Protein AF-A0A0M6ZS46-F1 (afdb_monomer)

Structure (mmCIF, N/CA/C/O backbone):
data_AF-A0A0M6ZS46-F1
#
_entry.id   AF-A0A0M6ZS46-F1
#
loop_
_atom_site.group_PDB
_atom_site.id
_ato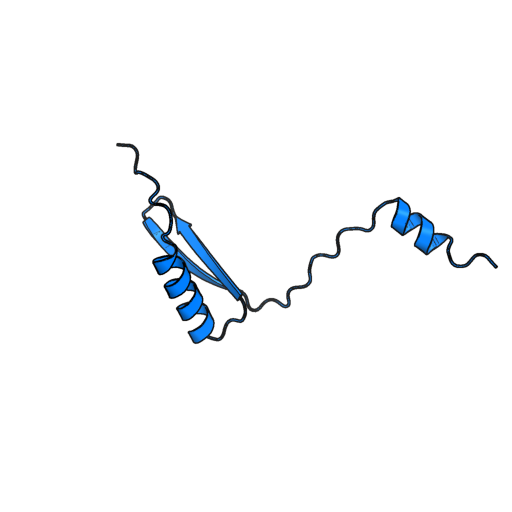m_site.type_symbol
_atom_site.label_atom_id
_atom_site.label_alt_id
_atom_site.label_comp_id
_atom_site.label_asym_id
_atom_site.label_entity_id
_atom_site.label_seq_id
_atom_site.pdbx_PDB_ins_code
_atom_site.Cartn_x
_atom_site.Cartn_y
_atom_site.Cartn_z
_atom_site.occupancy
_atom_site.B_iso_or_equiv
_atom_site.auth_seq_id
_atom_site.auth_comp_id
_atom_site.auth_asym_id
_atom_site.auth_atom_id
_atom_site.pdbx_PDB_model_num
ATOM 1 N N . MET A 1 1 ? -29.580 -2.101 5.942 1.00 42.19 1 MET A N 1
ATOM 2 C CA . MET A 1 1 ? -28.487 -1.673 6.842 1.00 42.19 1 MET A CA 1
ATOM 3 C C . MET A 1 1 ? -27.306 -1.261 5.976 1.00 42.19 1 MET A C 1
ATOM 5 O O . MET A 1 1 ? -26.733 -2.120 5.326 1.00 42.19 1 MET A O 1
ATOM 9 N N . ALA A 1 2 ? -27.002 0.034 5.861 1.00 50.75 2 ALA A N 1
ATOM 10 C CA . ALA A 1 2 ? -25.860 0.486 5.065 1.00 50.75 2 ALA A CA 1
ATOM 11 C C . ALA A 1 2 ? -24.563 0.131 5.808 1.00 50.75 2 ALA A C 1
ATOM 13 O O . ALA A 1 2 ? -24.287 0.681 6.876 1.00 50.75 2 ALA A O 1
ATOM 14 N N . GLN A 1 3 ? -23.795 -0.821 5.277 1.00 58.22 3 GLN A N 1
ATOM 15 C CA . GLN A 1 3 ? -22.500 -1.206 5.829 1.00 58.22 3 GLN A CA 1
ATOM 16 C C . GLN A 1 3 ? -21.562 -0.002 5.691 1.00 58.22 3 GLN A C 1
ATOM 18 O O . GLN A 1 3 ? -21.157 0.370 4.590 1.00 58.22 3 GLN A O 1
ATOM 23 N N . ARG A 1 4 ? -21.299 0.693 6.808 1.00 59.22 4 ARG A N 1
ATOM 24 C CA . ARG A 1 4 ? -20.390 1.845 6.841 1.00 59.22 4 ARG A CA 1
ATOM 25 C C . ARG A 1 4 ? -19.040 1.374 6.319 1.00 59.22 4 ARG A C 1
ATOM 27 O O . ARG A 1 4 ? -18.389 0.567 6.978 1.00 59.22 4 ARG A O 1
ATOM 34 N N . HIS A 1 5 ? -18.633 1.892 5.160 1.00 60.06 5 HIS A N 1
ATOM 35 C CA . HIS A 1 5 ? -17.279 1.741 4.642 1.00 60.06 5 HIS A CA 1
ATOM 36 C C . HIS A 1 5 ? -16.310 2.222 5.723 1.00 60.06 5 HIS A C 1
ATOM 38 O O . HIS A 1 5 ? -16.117 3.423 5.926 1.00 60.06 5 HIS A O 1
ATOM 44 N N . GLN A 1 6 ? -15.746 1.283 6.479 1.00 69.56 6 GLN A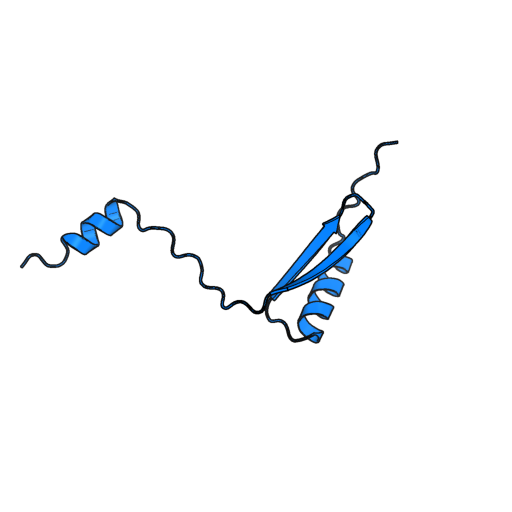 N 1
ATOM 45 C CA . GLN A 1 6 ? -14.713 1.607 7.443 1.00 69.56 6 GLN A CA 1
ATOM 46 C C . GLN A 1 6 ? -13.496 2.050 6.644 1.00 69.56 6 GLN A C 1
ATOM 48 O O . GLN A 1 6 ? -12.905 1.253 5.914 1.00 69.56 6 GLN A O 1
ATOM 53 N N . LYS A 1 7 ? -13.131 3.323 6.764 1.00 74.19 7 LYS A N 1
ATOM 54 C CA . LYS A 1 7 ? -11.903 3.838 6.162 1.00 74.19 7 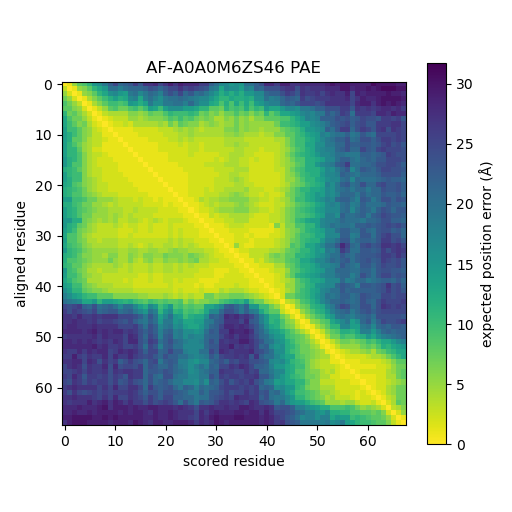LYS A CA 1
ATOM 55 C C . LYS A 1 7 ? -10.716 3.045 6.710 1.00 74.19 7 LYS A C 1
ATOM 57 O O . LYS A 1 7 ? -10.714 2.678 7.883 1.00 74.19 7 LYS A O 1
ATOM 62 N N . LEU A 1 8 ? -9.749 2.743 5.850 1.00 79.25 8 LEU A N 1
ATOM 63 C CA . LEU A 1 8 ? -8.505 2.109 6.271 1.00 79.25 8 LEU A CA 1
ATOM 64 C C . LEU A 1 8 ? -7.775 3.076 7.211 1.00 79.25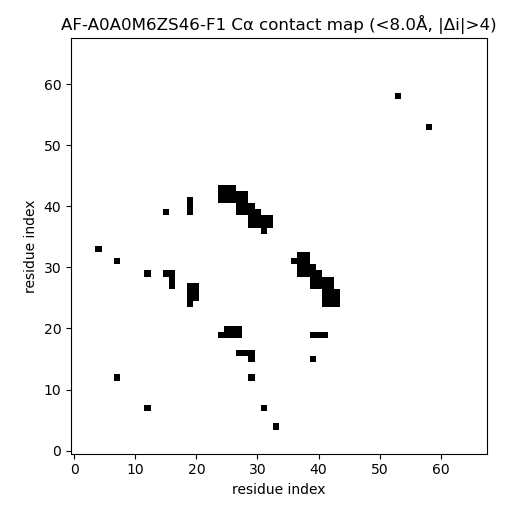 8 LEU A C 1
ATOM 66 O O . LEU A 1 8 ? -7.536 4.228 6.838 1.00 79.25 8 LEU A O 1
ATOM 70 N N . GLY A 1 9 ? -7.460 2.638 8.429 1.00 85.25 9 GLY A N 1
ATOM 71 C CA . GLY A 1 9 ? -6.677 3.456 9.348 1.00 85.25 9 GLY A CA 1
ATOM 72 C C . GLY A 1 9 ? -5.239 3.600 8.851 1.00 85.25 9 GLY A C 1
ATOM 73 O O . GLY A 1 9 ? -4.683 2.672 8.263 1.00 85.25 9 GLY A O 1
ATOM 74 N N . THR A 1 10 ? -4.592 4.731 9.133 1.00 85.44 10 THR A N 1
ATOM 75 C CA . THR A 1 10 ? -3.172 4.943 8.790 1.00 85.44 10 THR A CA 1
ATOM 76 C C . THR A 1 10 ? -2.272 3.869 9.407 1.00 85.44 10 THR A C 1
ATOM 78 O O . THR A 1 10 ? -1.418 3.313 8.725 1.00 85.44 10 THR A O 1
ATOM 81 N N . ALA A 1 11 ? -2.513 3.495 10.667 1.00 88.69 11 ALA A N 1
ATOM 82 C CA . ALA A 1 11 ? -1.764 2.441 11.354 1.00 88.69 11 ALA A CA 1
ATOM 83 C C . ALA A 1 11 ? -1.962 1.038 10.744 1.00 88.69 11 ALA A C 1
ATOM 85 O O . ALA A 1 11 ? -1.077 0.187 10.834 1.00 88.69 11 ALA A O 1
ATOM 86 N N . GLU A 1 12 ? -3.121 0.761 10.148 1.00 88.75 12 GLU A N 1
ATOM 87 C CA . GLU A 1 12 ? -3.363 -0.493 9.423 1.00 88.75 12 GLU A CA 1
ATOM 88 C C . GLU A 1 12 ? -2.658 -0.477 8.070 1.00 88.75 12 GLU A C 1
ATOM 90 O O . GLU A 1 12 ? -1.915 -1.405 7.762 1.00 88.75 12 GLU A O 1
ATOM 95 N N . ALA A 1 13 ? -2.803 0.615 7.313 1.00 87.25 13 ALA A N 1
ATOM 96 C CA . ALA A 1 13 ? -2.136 0.802 6.029 1.00 87.25 13 ALA A CA 1
ATOM 97 C C . ALA A 1 13 ? -0.616 0.607 6.141 1.00 87.25 13 ALA A C 1
ATOM 99 O O . ALA A 1 13 ? -0.024 -0.123 5.348 1.00 87.25 13 ALA A O 1
ATOM 100 N N . THR A 1 14 ? 0.012 1.182 7.170 1.00 91.50 14 THR A N 1
ATOM 101 C CA . THR A 1 14 ? 1.452 1.019 7.415 1.00 91.50 14 THR A CA 1
ATOM 102 C C . THR A 1 14 ? 1.835 -0.437 7.681 1.00 91.50 14 THR A C 1
ATOM 104 O O . THR A 1 14 ? 2.846 -0.905 7.162 1.00 91.50 14 THR A O 1
ATOM 107 N N . ARG A 1 15 ? 1.032 -1.180 8.456 1.00 92.25 15 ARG A N 1
ATOM 108 C CA . ARG A 1 15 ? 1.283 -2.606 8.734 1.00 92.25 15 ARG A CA 1
ATOM 109 C C . ARG A 1 15 ? 1.193 -3.447 7.465 1.00 92.25 15 ARG A C 1
ATOM 111 O O . ARG A 1 15 ? 2.058 -4.282 7.221 1.00 92.25 15 ARG A O 1
ATOM 118 N N . TYR A 1 16 ? 0.195 -3.173 6.636 1.00 91.31 16 TYR A N 1
ATOM 119 C CA . TYR A 1 16 ? -0.000 -3.842 5.356 1.00 91.31 16 TYR A CA 1
ATOM 120 C C . TYR A 1 16 ? 1.136 -3.578 4.368 1.00 91.31 16 TYR A C 1
ATOM 122 O O . TYR A 1 16 ? 1.679 -4.516 3.791 1.00 91.31 16 TYR A O 1
ATOM 130 N N . LEU A 1 17 ? 1.566 -2.325 4.227 1.00 89.31 17 LEU A N 1
ATOM 131 C CA . LEU A 1 17 ? 2.694 -1.983 3.359 1.00 89.31 17 LEU A CA 1
ATOM 132 C C . LEU A 1 17 ? 4.021 -2.557 3.875 1.00 89.31 17 LEU A C 1
ATOM 134 O O . LEU A 1 17 ? 4.866 -2.959 3.076 1.00 89.31 17 LEU A O 1
ATOM 138 N N . LYS A 1 18 ? 4.198 -2.656 5.200 1.00 92.31 18 LYS A N 1
ATOM 139 C CA . LYS A 1 18 ? 5.357 -3.329 5.801 1.00 92.31 18 LYS A CA 1
ATOM 140 C C . LYS A 1 18 ? 5.394 -4.812 5.433 1.00 92.31 18 LYS A C 1
ATOM 142 O O . LYS A 1 18 ? 6.448 -5.286 5.032 1.00 92.31 18 LYS A O 1
ATOM 147 N N . ALA A 1 19 ? 4.256 -5.504 5.496 1.00 91.56 19 ALA A N 1
ATOM 148 C CA . ALA A 1 19 ? 4.160 -6.908 5.097 1.00 91.56 19 ALA A CA 1
ATOM 149 C C . ALA A 1 19 ? 4.508 -7.110 3.612 1.00 91.56 19 ALA A C 1
ATOM 151 O O . ALA A 1 19 ? 5.235 -8.037 3.272 1.00 91.56 19 ALA A O 1
ATOM 152 N N . VAL A 1 20 ? 4.066 -6.204 2.731 1.00 90.75 20 VAL A N 1
ATOM 153 C CA . VAL A 1 20 ? 4.429 -6.255 1.304 1.00 90.75 20 VAL A CA 1
ATOM 154 C C . VAL A 1 20 ? 5.938 -6.071 1.100 1.00 90.75 20 VAL A C 1
ATOM 156 O O . VAL A 1 20 ? 6.546 -6.795 0.314 1.00 90.75 20 VAL A O 1
ATOM 159 N N . LYS A 1 21 ? 6.563 -5.161 1.855 1.00 89.00 21 LYS A N 1
ATOM 160 C CA . LYS A 1 21 ? 8.020 -4.969 1.837 1.00 89.00 21 LYS A CA 1
ATOM 161 C C . LYS A 1 21 ? 8.777 -6.193 2.369 1.00 89.00 21 LYS A C 1
ATOM 163 O O . LYS A 1 21 ? 9.803 -6.560 1.810 1.00 89.00 21 LYS A O 1
ATOM 168 N N . GLU A 1 22 ? 8.290 -6.816 3.442 1.00 91.94 22 GLU A N 1
ATOM 169 C CA . GLU A 1 22 ? 8.876 -8.038 4.018 1.00 91.94 22 GLU A CA 1
ATOM 170 C C . GLU A 1 22 ? 8.748 -9.241 3.075 1.00 91.94 22 GLU A C 1
ATOM 172 O O . GLU A 1 22 ? 9.640 -10.082 3.037 1.00 91.94 22 GLU A O 1
ATOM 177 N N . ALA A 1 23 ? 7.694 -9.280 2.259 1.00 88.62 23 ALA A N 1
ATOM 178 C CA . ALA A 1 23 ? 7.519 -10.263 1.194 1.00 88.62 23 ALA A CA 1
ATOM 179 C C . ALA A 1 23 ? 8.428 -10.025 -0.032 1.00 88.62 23 ALA A C 1
ATOM 181 O O . ALA A 1 23 ? 8.381 -10.806 -0.978 1.00 88.62 23 ALA A O 1
ATOM 182 N N . GLY A 1 24 ? 9.265 -8.981 -0.021 1.00 87.69 24 GLY A N 1
ATOM 183 C CA . GLY A 1 24 ? 10.281 -8.729 -1.048 1.00 87.69 24 GLY A CA 1
ATOM 184 C C . GLY A 1 24 ? 9.847 -7.801 -2.183 1.00 87.69 24 GLY A C 1
ATOM 185 O O . GLY A 1 24 ? 10.666 -7.485 -3.041 1.00 87.69 24 GLY A O 1
ATOM 186 N N . PHE A 1 25 ? 8.609 -7.307 -2.170 1.00 87.94 25 PHE A N 1
ATOM 187 C CA . PHE A 1 25 ? 8.115 -6.421 -3.221 1.00 87.94 25 PHE A CA 1
ATOM 188 C C . PHE A 1 25 ? 8.557 -4.975 -2.998 1.00 87.94 25 PHE A C 1
ATOM 190 O O . PHE A 1 25 ?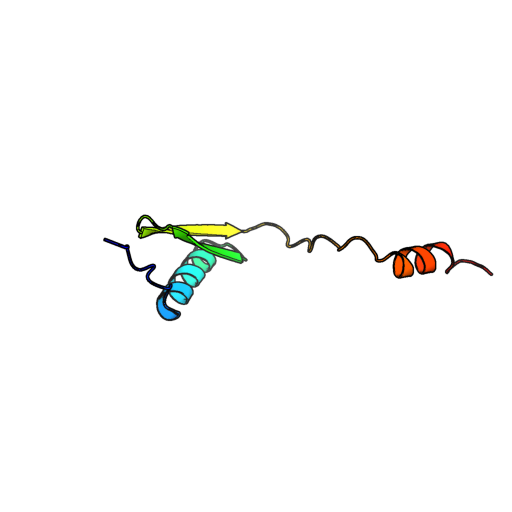 8.499 -4.435 -1.887 1.00 87.94 25 PHE A O 1
ATOM 197 N N . LYS A 1 26 ? 8.938 -4.296 -4.084 1.00 84.69 26 LYS A N 1
ATOM 198 C CA . LYS A 1 26 ? 9.331 -2.876 -4.037 1.00 84.69 26 LYS A CA 1
ATOM 199 C C . LYS A 1 26 ? 8.136 -1.941 -3.840 1.00 84.69 26 LYS A C 1
ATOM 201 O O . LYS A 1 26 ? 8.277 -0.870 -3.245 1.00 84.69 26 LYS A O 1
ATOM 206 N N . ARG A 1 27 ? 6.972 -2.318 -4.371 1.00 84.31 27 ARG A N 1
ATOM 207 C CA . ARG A 1 27 ? 5.717 -1.562 -4.288 1.00 84.31 27 ARG A CA 1
ATOM 208 C C . ARG A 1 27 ? 4.575 -2.497 -3.921 1.00 84.31 27 ARG A C 1
ATOM 210 O O . ARG A 1 27 ? 4.633 -3.698 -4.158 1.00 84.31 27 ARG A O 1
ATOM 217 N N . GLY A 1 28 ? 3.537 -1.926 -3.323 1.00 87.81 28 GLY A N 1
ATOM 218 C CA . GLY A 1 28 ? 2.375 -2.670 -2.869 1.00 87.81 28 GLY A CA 1
ATOM 219 C C . GLY A 1 28 ? 1.102 -1.858 -2.965 1.00 87.81 28 GLY A C 1
ATOM 220 O O . GLY A 1 28 ? 1.120 -0.646 -2.741 1.00 87.81 28 GLY A O 1
ATOM 221 N N . ARG A 1 29 ? -0.006 -2.538 -3.244 1.00 89.31 29 ARG A N 1
ATOM 222 C CA . ARG A 1 29 ? -1.346 -1.958 -3.240 1.00 89.31 29 ARG A CA 1
ATOM 223 C C . ARG A 1 29 ? -2.207 -2.653 -2.195 1.00 89.31 29 ARG A C 1
ATOM 225 O O . ARG A 1 29 ? -2.218 -3.877 -2.103 1.00 89.31 29 ARG A O 1
ATOM 232 N N . VAL A 1 30 ? -2.925 -1.852 -1.413 1.00 89.69 30 VAL A N 1
ATOM 233 C CA . VAL A 1 30 ? -3.881 -2.329 -0.408 1.00 89.69 30 VAL A CA 1
ATOM 234 C C . VAL A 1 30 ? -5.281 -2.024 -0.914 1.00 89.69 30 VAL A C 1
ATOM 236 O O . VAL A 1 30 ? -5.611 -0.861 -1.152 1.00 89.69 30 VAL A O 1
ATOM 239 N N . ILE A 1 31 ? -6.100 -3.057 -1.082 1.00 88.75 31 ILE A N 1
ATOM 240 C CA . ILE A 1 31 ? -7.473 -2.939 -1.573 1.00 88.75 31 ILE A CA 1
ATOM 241 C C . ILE A 1 31 ? -8.408 -3.391 -0.457 1.00 88.75 31 ILE A C 1
ATOM 243 O O . ILE A 1 31 ? -8.298 -4.509 0.044 1.00 88.75 31 ILE A O 1
ATOM 247 N N . LYS A 1 32 ? -9.326 -2.511 -0.049 1.00 87.25 32 LYS A N 1
ATOM 248 C CA . LYS A 1 32 ? -10.382 -2.840 0.912 1.00 87.25 32 LYS A CA 1
ATOM 249 C C . LYS A 1 32 ? -11.688 -3.035 0.159 1.00 87.25 32 LYS A C 1
ATOM 251 O O . LYS A 1 32 ? -12.238 -2.075 -0.378 1.00 87.25 32 LYS A O 1
ATOM 256 N N . HIS A 1 33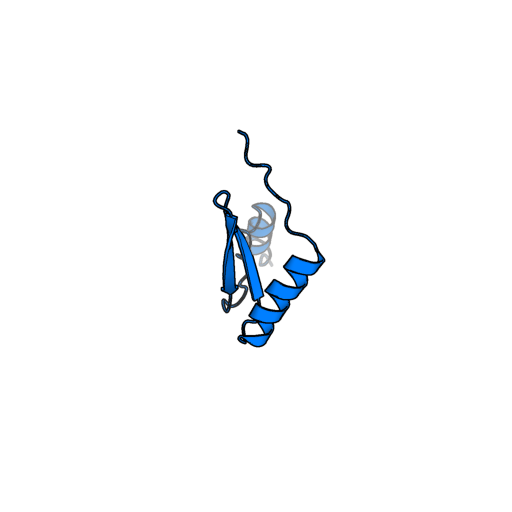 ? -12.160 -4.273 0.124 1.00 88.12 33 HIS A N 1
ATOM 257 C CA . HIS A 1 33 ? -13.399 -4.645 -0.544 1.00 88.12 33 HIS A CA 1
ATOM 258 C C . HIS A 1 33 ? -14.615 -4.298 0.335 1.00 88.12 33 HIS A C 1
ATOM 260 O O . HIS A 1 33 ? -14.519 -4.311 1.568 1.00 88.12 33 HIS A O 1
ATOM 266 N N . PRO A 1 34 ? -15.775 -3.978 -0.266 1.00 81.31 34 PRO A N 1
ATOM 267 C CA . PRO A 1 34 ? -16.991 -3.619 0.472 1.00 81.31 34 PRO A CA 1
ATOM 268 C C . PRO A 1 34 ? -17.560 -4.777 1.308 1.00 81.31 34 PRO A C 1
ATOM 270 O O . PRO A 1 34 ? -18.282 -4.537 2.274 1.00 81.31 34 PRO A O 1
ATOM 273 N N . ASP A 1 35 ? -17.199 -6.020 0.979 1.00 85.44 35 ASP A N 1
ATOM 274 C CA . ASP A 1 35 ? -17.543 -7.228 1.740 1.00 85.44 35 ASP A CA 1
ATOM 275 C C . ASP A 1 35 ? -16.682 -7.430 3.004 1.00 85.44 35 ASP A C 1
ATOM 277 O O . ASP A 1 35 ? -16.905 -8.368 3.766 1.00 85.44 35 ASP A O 1
ATOM 281 N N . GLY A 1 36 ? -15.719 -6.536 3.253 1.00 81.44 36 GLY A N 1
ATOM 282 C CA . GLY A 1 36 ? -14.838 -6.571 4.416 1.00 81.44 36 GLY A CA 1
ATOM 283 C C . GLY A 1 36 ? -13.512 -7.293 4.188 1.00 81.44 36 GLY A C 1
ATOM 284 O O . GLY A 1 36 ? -12.666 -7.267 5.082 1.00 81.44 36 GLY A O 1
ATOM 285 N N . ARG A 1 37 ? -13.280 -7.890 3.011 1.00 88.00 37 ARG A N 1
ATOM 286 C CA . ARG A 1 37 ? -11.979 -8.481 2.679 1.00 88.00 37 ARG A CA 1
ATOM 287 C C . ARG A 1 37 ? -10.921 -7.403 2.442 1.00 88.00 37 ARG A C 1
ATOM 289 O O . ARG A 1 37 ? -11.204 -6.321 1.923 1.00 88.00 37 ARG A O 1
ATOM 296 N N . ILE A 1 38 ? -9.683 -7.727 2.806 1.00 88.62 38 ILE A N 1
ATOM 297 C CA . ILE A 1 38 ? -8.503 -6.903 2.534 1.00 88.62 38 ILE A CA 1
AT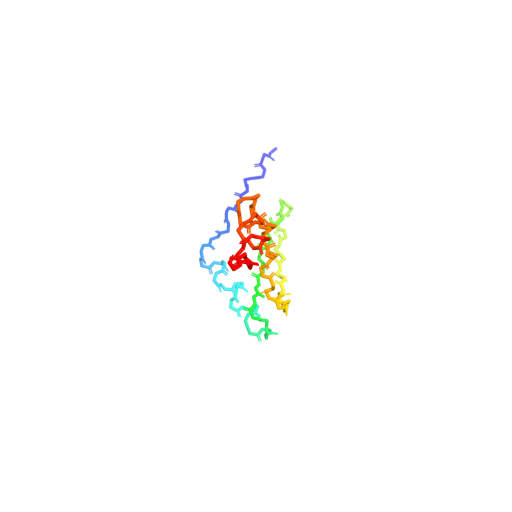OM 298 C C . ILE A 1 38 ? -7.558 -7.720 1.667 1.00 88.62 38 ILE A C 1
ATOM 300 O O . ILE A 1 38 ? -7.209 -8.847 2.011 1.00 88.62 38 ILE A O 1
ATOM 304 N N . GLU A 1 39 ? -7.150 -7.133 0.553 1.00 90.38 39 GLU A N 1
ATOM 305 C CA . GLU A 1 39 ? -6.237 -7.736 -0.403 1.00 90.38 39 GLU A CA 1
ATOM 306 C C . GLU A 1 39 ? -4.949 -6.912 -0.477 1.00 90.38 39 GLU A C 1
ATOM 308 O O . GLU A 1 39 ? -4.979 -5.676 -0.517 1.00 90.38 39 GLU A O 1
ATOM 313 N N . LEU A 1 40 ? -3.817 -7.617 -0.462 1.00 90.44 40 LEU A N 1
ATOM 314 C CA . LEU A 1 40 ? -2.474 -7.057 -0.549 1.00 90.44 40 LEU A CA 1
ATOM 315 C C . LEU A 1 40 ? -1.836 -7.566 -1.832 1.00 90.44 40 LEU A C 1
ATOM 317 O O . LEU A 1 40 ? -1.606 -8.764 -1.974 1.00 90.44 40 LEU A O 1
ATOM 321 N N . VAL A 1 41 ? -1.550 -6.654 -2.753 1.00 90.50 41 VAL A N 1
ATOM 322 C CA . VAL A 1 41 ? -0.941 -6.985 -4.041 1.00 90.50 41 VAL A CA 1
ATOM 323 C C . VAL A 1 41 ? 0.473 -6.428 -4.057 1.00 90.50 41 VAL A C 1
ATOM 325 O O . VAL A 1 41 ? 0.655 -5.215 -3.949 1.00 90.50 41 VAL A O 1
ATOM 328 N N . GLY A 1 42 ? 1.466 -7.309 -4.167 1.00 89.94 42 GLY A N 1
ATOM 329 C CA . GLY A 1 42 ? 2.847 -6.930 -4.445 1.00 89.94 42 GLY A CA 1
ATOM 330 C C . GLY A 1 42 ? 3.007 -6.563 -5.919 1.00 89.94 42 GLY A C 1
ATOM 331 O O . GLY A 1 42 ? 2.614 -7.328 -6.795 1.00 89.94 42 GLY A O 1
ATOM 332 N N . GLU A 1 43 ? 3.552 -5.384 -6.200 1.00 83.75 43 GLU A N 1
ATOM 333 C CA . GLU A 1 43 ? 3.811 -4.905 -7.557 1.00 83.75 43 GLU A CA 1
ATOM 334 C C . GLU A 1 43 ? 5.332 -4.863 -7.778 1.00 83.75 43 GLU A C 1
ATOM 336 O O . GLU A 1 43 ? 6.012 -3.945 -7.317 1.00 83.75 43 GLU A O 1
ATOM 341 N N . ASP A 1 44 ? 5.861 -5.863 -8.490 1.00 7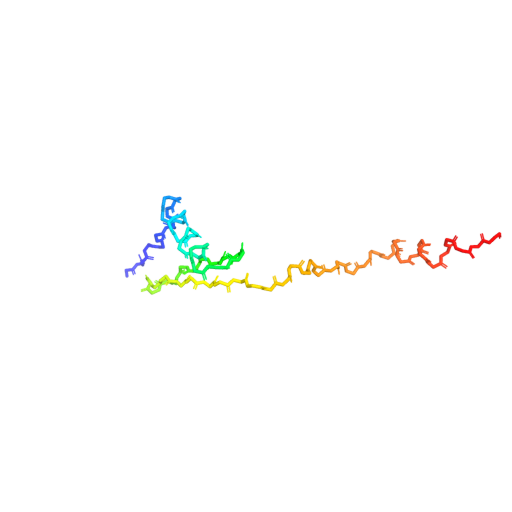4.62 44 ASP A N 1
ATOM 342 C CA . ASP A 1 44 ? 7.276 -5.937 -8.905 1.00 74.62 44 ASP A CA 1
ATOM 343 C C . ASP A 1 44 ? 7.531 -5.352 -10.297 1.00 74.62 44 ASP A C 1
ATOM 345 O O . ASP A 1 44 ? 8.636 -5.432 -10.837 1.00 74.62 44 ASP A O 1
ATOM 349 N N . GLN A 1 45 ? 6.511 -4.742 -10.901 1.00 61.78 45 GLN A N 1
ATOM 350 C CA . GLN A 1 45 ? 6.661 -4.183 -12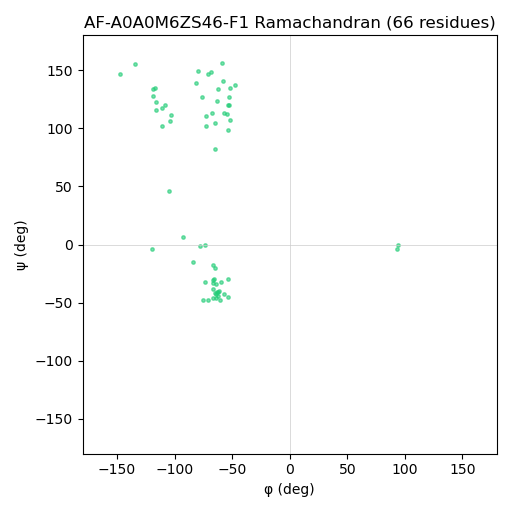.231 1.00 61.78 45 GLN A CA 1
ATOM 351 C C . GLN A 1 45 ? 7.720 -3.068 -12.198 1.00 61.78 45 GLN A C 1
ATOM 353 O O . GLN A 1 45 ? 7.668 -2.203 -11.310 1.00 61.78 45 GLN A O 1
ATOM 358 N N . PRO A 1 46 ? 8.668 -3.030 -13.158 1.00 55.50 46 PRO A N 1
ATOM 359 C CA . PRO A 1 46 ? 9.418 -1.813 -13.393 1.00 55.50 46 PRO A CA 1
ATOM 360 C C . PRO A 1 46 ? 8.375 -0.728 -13.622 1.00 55.50 46 PRO A C 1
ATOM 362 O O . PRO A 1 46 ? 7.512 -0.848 -14.490 1.00 55.50 46 PRO A O 1
ATOM 365 N N . SER A 1 47 ? 8.402 0.294 -12.774 1.00 56.94 47 SER A N 1
ATOM 366 C CA . SER A 1 47 ? 7.609 1.488 -12.978 1.00 56.94 47 SER A CA 1
ATOM 367 C C . SER A 1 47 ? 8.140 2.153 -14.237 1.00 56.94 47 SER A C 1
ATOM 369 O O . SER A 1 47 ? 8.981 3.042 -14.155 1.00 56.94 47 SER A O 1
ATOM 371 N N . THR A 1 48 ? 7.700 1.690 -15.396 1.00 55.47 48 THR A N 1
ATOM 372 C CA . THR A 1 48 ? 7.666 2.522 -16.578 1.00 55.47 48 THR A CA 1
ATOM 373 C C . THR A 1 48 ? 6.517 3.471 -16.281 1.00 55.47 48 THR A C 1
ATOM 375 O O . THR A 1 48 ? 5.363 3.033 -16.328 1.00 55.47 48 THR A O 1
ATOM 378 N N . PRO A 1 49 ? 6.758 4.734 -15.870 1.00 56.41 49 PRO A N 1
ATOM 379 C CA . PRO A 1 49 ? 5.706 5.715 -16.049 1.00 56.41 49 PRO A CA 1
ATOM 380 C C . PRO A 1 49 ? 5.340 5.591 -17.522 1.00 56.41 49 PRO A C 1
ATOM 382 O O . PRO A 1 49 ? 6.229 5.663 -18.371 1.00 56.41 49 PRO A O 1
ATOM 385 N N . ALA A 1 50 ? 4.085 5.262 -17.827 1.00 58.38 50 ALA A N 1
ATOM 386 C CA . ALA A 1 50 ? 3.617 5.355 -19.195 1.00 58.38 50 ALA A CA 1
ATOM 387 C C . ALA A 1 50 ? 3.977 6.775 -19.624 1.00 58.38 50 ALA A C 1
ATOM 389 O O . ALA A 1 50 ? 3.440 7.728 -19.056 1.00 58.38 50 ALA A O 1
ATOM 390 N N . SER A 1 51 ? 4.997 6.902 -20.480 1.00 58.78 51 SER A N 1
ATOM 391 C CA . SER A 1 51 ? 5.432 8.190 -20.991 1.00 58.78 51 SER A CA 1
ATOM 392 C C . SER A 1 51 ? 4.170 8.782 -21.578 1.00 58.78 51 SER A C 1
ATOM 394 O O . SER A 1 51 ? 3.588 8.186 -22.489 1.00 58.78 51 SER A O 1
ATOM 396 N N . ALA A 1 52 ? 3.663 9.850 -20.959 1.00 68.62 52 ALA A N 1
ATOM 397 C CA . ALA A 1 52 ? 2.484 10.507 -21.479 1.00 68.62 52 ALA A CA 1
ATOM 398 C C . ALA A 1 52 ? 2.779 10.795 -22.958 1.00 68.62 52 ALA A C 1
ATOM 400 O O . ALA A 1 52 ? 3.914 11.181 -23.269 1.00 68.62 52 ALA A O 1
ATOM 401 N N . PRO A 1 53 ? 1.840 10.515 -23.878 1.00 73.56 53 PRO A N 1
ATOM 402 C CA . PRO A 1 53 ? 2.059 10.864 -25.269 1.00 73.56 53 PRO A CA 1
ATOM 403 C C . PRO A 1 53 ? 2.422 12.347 -25.310 1.00 73.56 53 PRO A C 1
ATOM 405 O O . PRO A 1 53 ? 1.724 13.160 -24.698 1.00 73.56 53 PRO A O 1
ATOM 408 N N . LEU A 1 54 ? 3.550 12.658 -25.957 1.00 76.19 54 LEU A N 1
ATOM 409 C CA . LEU A 1 54 ? 4.066 14.020 -26.079 1.00 76.19 54 LEU A CA 1
ATOM 410 C C . LEU A 1 54 ? 2.924 14.941 -26.504 1.00 76.19 54 LEU A C 1
ATOM 412 O O . LEU A 1 54 ? 2.124 14.577 -27.374 1.00 76.19 54 LEU A O 1
ATOM 416 N N . SER A 1 55 ? 2.829 16.118 -25.897 1.00 81.19 55 SER A N 1
ATOM 417 C CA . SER A 1 55 ? 1.855 17.110 -26.335 1.00 81.19 55 SER A CA 1
ATOM 418 C C . SER A 1 55 ? 2.101 17.474 -27.809 1.00 81.19 55 SER A C 1
ATOM 420 O O . SER A 1 55 ? 3.225 17.343 -28.300 1.00 81.19 55 SER A O 1
ATOM 422 N N . PRO A 1 56 ? 1.084 17.960 -28.543 1.00 83.69 56 PRO A N 1
ATOM 423 C CA . PRO A 1 56 ? 1.268 18.381 -29.933 1.00 83.69 56 PRO A CA 1
ATOM 424 C C . PRO A 1 56 ? 2.402 19.403 -30.122 1.00 83.69 56 PRO A C 1
ATOM 426 O O . PRO A 1 56 ? 3.040 19.419 -31.169 1.00 83.69 56 PRO A O 1
ATOM 429 N N . PHE A 1 57 ? 2.676 20.227 -29.103 1.00 82.94 57 PHE A N 1
ATOM 430 C CA . PHE A 1 57 ? 3.778 21.187 -29.109 1.00 82.94 57 PHE A CA 1
ATOM 431 C C . PHE A 1 57 ? 5.149 20.500 -28.996 1.00 82.94 57 PHE A C 1
ATOM 433 O O . PHE A 1 57 ? 6.024 20.757 -29.815 1.00 82.94 57 PHE A O 1
ATOM 440 N N . GLU A 1 58 ? 5.312 19.561 -28.060 1.00 80.81 58 GLU A N 1
ATOM 441 C CA . GLU A 1 58 ? 6.552 18.779 -27.917 1.00 80.81 58 GLU A CA 1
ATOM 442 C C . GLU A 1 58 ? 6.816 17.890 -29.145 1.00 80.81 58 GLU A C 1
ATOM 444 O O . GLU A 1 58 ? 7.961 17.706 -29.553 1.00 80.81 58 GLU A O 1
ATOM 449 N N . GLN A 1 59 ? 5.756 17.375 -29.782 1.00 81.69 59 GLN A N 1
ATOM 450 C CA . GLN A 1 59 ? 5.865 16.667 -31.061 1.00 81.69 59 GLN A CA 1
ATOM 451 C C . GLN A 1 59 ? 6.310 17.596 -32.197 1.00 81.69 59 GLN A C 1
ATOM 453 O O . GLN A 1 59 ? 7.075 17.177 -33.062 1.00 81.69 59 GLN A O 1
ATOM 458 N N . TRP A 1 60 ? 5.833 18.843 -32.234 1.00 83.50 60 TRP A N 1
ATOM 459 C CA . TRP A 1 60 ? 6.250 19.809 -33.249 1.00 83.50 60 TRP A CA 1
ATOM 460 C C . TRP A 1 60 ? 7.726 20.187 -33.084 1.00 83.50 60 TRP A C 1
ATOM 462 O O . TRP A 1 60 ? 8.463 20.132 -34.067 1.00 83.50 60 TRP A O 1
ATOM 472 N N . GLU A 1 61 ? 8.166 20.481 -31.859 1.00 82.12 61 GLU A N 1
ATOM 473 C CA . GLU A 1 61 ? 9.553 20.851 -31.555 1.00 82.12 61 GLU A CA 1
ATOM 474 C C . GLU A 1 61 ? 10.529 19.733 -31.937 1.00 82.12 61 GLU A C 1
ATOM 476 O O . GLU A 1 61 ? 11.477 19.976 -32.679 1.00 82.12 61 GLU A O 1
ATOM 481 N N . ALA A 1 62 ? 10.245 18.484 -31.553 1.00 80.31 62 ALA A N 1
ATOM 482 C CA . ALA A 1 62 ? 11.076 17.335 -31.920 1.00 80.31 62 ALA A CA 1
ATOM 483 C C . ALA A 1 62 ? 11.202 17.132 -33.443 1.00 80.31 62 ALA A C 1
ATOM 485 O O . ALA A 1 62 ? 12.238 16.678 -33.918 1.00 80.31 62 ALA A O 1
ATOM 486 N N . ASN A 1 63 ? 10.166 17.483 -34.212 1.00 79.12 63 ASN A N 1
ATOM 487 C CA . ASN A 1 63 ? 10.171 17.362 -35.673 1.00 79.12 63 ASN A CA 1
ATOM 488 C C . ASN A 1 63 ? 10.827 18.555 -36.393 1.00 79.12 63 ASN A C 1
ATOM 490 O O . ASN A 1 63 ? 11.108 18.446 -37.583 1.00 79.12 63 ASN A O 1
ATOM 494 N N . HIS A 1 64 ? 11.041 19.685 -35.711 1.00 73.44 64 HIS A N 1
ATOM 495 C CA . HIS A 1 64 ? 11.572 20.921 -36.310 1.00 73.44 64 HIS A CA 1
ATOM 496 C C . HIS A 1 64 ? 12.901 21.384 -35.685 1.00 73.44 64 HIS A C 1
ATOM 498 O O . HIS A 1 64 ? 13.499 22.344 -36.171 1.00 73.44 64 HIS A O 1
ATOM 504 N N . ALA A 1 65 ? 13.392 20.698 -34.646 1.00 66.19 65 ALA A N 1
ATOM 505 C CA . ALA A 1 65 ? 14.663 20.997 -33.984 1.00 66.19 65 ALA A CA 1
ATOM 506 C C . ALA A 1 65 ? 15.907 20.751 -34.866 1.00 66.19 65 ALA A C 1
ATOM 508 O O . ALA A 1 65 ? 16.958 21.310 -34.574 1.00 66.19 65 ALA A O 1
ATOM 509 N N . ASP A 1 66 ? 15.788 19.987 -35.960 1.00 59.78 66 ASP A N 1
ATOM 510 C CA . ASP A 1 66 ? 16.868 19.705 -36.926 1.00 59.78 66 ASP A CA 1
ATOM 511 C C . ASP A 1 66 ? 16.705 20.497 -38.240 1.00 59.78 66 ASP A C 1
ATOM 513 O O . ASP A 1 66 ? 16.831 19.963 -39.345 1.00 59.78 66 ASP A O 1
ATOM 517 N N . THR A 1 67 ? 16.414 21.796 -38.138 1.00 58.56 67 THR A N 1
ATOM 518 C CA . THR A 1 67 ? 16.476 22.697 -39.301 1.00 58.56 67 THR A CA 1
ATOM 519 C C . THR A 1 67 ? 17.751 23.549 -39.199 1.00 58.56 67 THR A C 1
ATOM 521 O O . THR A 1 67 ? 17.796 24.409 -38.317 1.00 58.56 67 THR A O 1
ATOM 524 N N . PRO A 1 68 ? 18.804 23.303 -40.011 1.00 58.56 68 PRO A N 1
ATOM 525 C CA . PRO A 1 68 ? 19.980 24.176 -40.076 1.00 58.56 68 PRO A CA 1
ATOM 526 C C . PRO A 1 68 ? 19.665 25.559 -40.663 1.00 58.56 68 PRO A C 1
ATOM 528 O O . PRO A 1 68 ? 18.706 25.670 -41.464 1.00 58.56 68 PRO A O 1
#

Solvent-accessible surface area (backbone atoms only — not comparable to full-atom values): 4515 Å² total; per-residue (Å²): 132,85,79,75,81,75,73,83,49,71,74,53,53,51,53,53,51,47,51,31,45,73,73,68,28,87,37,63,45,80,46,78,46,96,90,71,52,76,47,79,44,66,42,75,67,79,82,67,71,75,75,71,79,70,50,76,64,59,51,48,47,71,75,54,73,86,66,132

Foldseek 3Di:
DPQPPDPQDPVNVVVLQVVLVVVPAPDWDWDQDSVGDIDIDRDNDDPPVPPPPDDPVRVVCVVCVPDD

Organism: NCBI:txid388408

Secondary structure (DSSP, 8-state):
------PPPHHHHHHHHHHHHHTT-SEEEEEE-TTS-EEEEEE-S------PPPPHHHHHHHHHTT--

Radius of gyration: 21.04 Å; Cα contacts (8 Å, |Δi|>4): 49; chains: 1; bounding box: 48×34×51 Å

Mean predicted aligned error: 13.28 Å

Sequence (68 aa):
MAQRHQKLGTAEATRYLKAVKEAGFKRGRVIKHPDGRIELVGEDQPSTPASAPLSPFEQWEANHADTP

Nearest PDB structures (foldseek):
  3h0n-assembly1_A-2  TM=3.616E-01  e=2.235E+00  Jannaschia sp. CCS1
  7ycx-assembly1_5  TM=3.917E-01  e=4.788E+00  Sus scrofa
  3zqq-assembly1_C  TM=2.794E-01  e=3.890E+00  Bacillus phage SF6
  1hbx-assembly1_A  TM=3.153E-01  e=7.256E+00  Homo sapiens

pLDDT: mean 78.4, std 13.05, range [42.19, 92.31]